Protein AF-A0AA37V2C9-F1 (afdb_monomer_lite)

Secondary structure (DSSP, 8-state):
-------PPP-PPPPPP-------PPP-EEE-TTS-EEEPTT-TT----S-SPPPHHHHHHHHHHHHHHHHHHHHHH-HHHHHH-HHHHHHHHHHHHHHTTTT-----HHHHHHHHHHHHHHHHHHS-GGGSTTHHHHHHHHHHHHT-

Structure (mmCIF, N/CA/C/O backbone):
data_AF-A0AA37V2C9-F1
#
_entry.id   AF-A0AA37V2C9-F1
#
loop_
_atom_site.group_PDB
_atom_site.id
_atom_site.type_symbol
_atom_site.label_atom_id
_atom_site.label_alt_id
_atom_site.label_comp_id
_atom_site.label_asym_id
_atom_site.label_entity_id
_atom_site.label_seq_id
_atom_site.pdbx_PDB_ins_code
_atom_site.Cartn_x
_atom_site.Cartn_y
_atom_site.Cartn_z
_atom_site.occupancy
_atom_site.B_iso_or_equiv
_atom_site.auth_seq_id
_atom_site.auth_comp_id
_atom_site.auth_asym_id
_atom_site.auth_atom_id
_atom_site.pdbx_PDB_model_num
ATOM 1 N N . MET A 1 1 ? 53.696 -31.468 -71.818 1.00 37.56 1 MET A N 1
ATOM 2 C CA . MET A 1 1 ? 54.260 -30.105 -71.914 1.00 37.56 1 MET A CA 1
ATOM 3 C C . MET A 1 1 ? 53.538 -29.205 -70.919 1.00 37.56 1 MET A C 1
ATOM 5 O O . MET A 1 1 ? 52.334 -29.096 -71.075 1.00 37.56 1 MET A O 1
ATOM 9 N N . ALA A 1 2 ? 54.301 -28.656 -69.952 1.00 40.69 2 ALA A N 1
ATO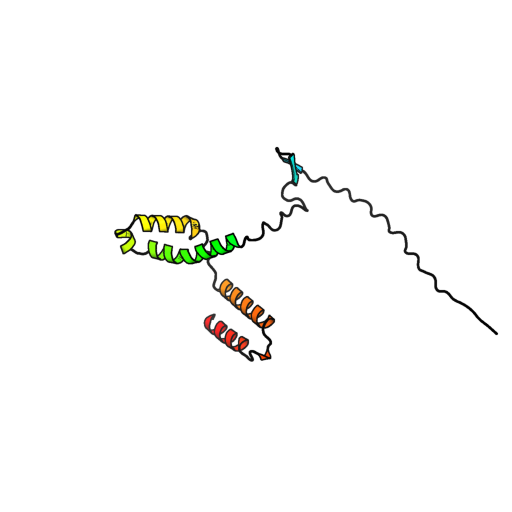M 10 C CA . ALA A 1 2 ? 54.120 -27.437 -69.121 1.00 40.69 2 ALA A CA 1
ATOM 11 C C . ALA A 1 2 ? 52.785 -27.201 -68.374 1.00 40.69 2 ALA A C 1
ATOM 13 O O . ALA A 1 2 ? 51.727 -27.468 -68.917 1.00 40.69 2 ALA A O 1
ATOM 14 N N . ALA A 1 3 ? 52.692 -26.604 -67.183 1.00 41.34 3 ALA A N 1
ATOM 15 C CA . ALA A 1 3 ? 53.563 -26.192 -66.062 1.00 41.34 3 ALA A CA 1
ATOM 16 C C . ALA A 1 3 ? 52.557 -25.810 -64.929 1.00 41.34 3 ALA A C 1
ATOM 18 O O . ALA A 1 3 ? 51.473 -25.331 -65.245 1.00 41.34 3 ALA A O 1
ATOM 19 N N . ALA A 1 4 ? 52.671 -26.269 -63.679 1.00 45.81 4 ALA A N 1
ATOM 20 C CA . ALA A 1 4 ? 53.462 -25.741 -62.555 1.00 45.81 4 ALA A CA 1
ATOM 21 C C . ALA A 1 4 ? 53.079 -24.319 -62.040 1.00 45.81 4 ALA A C 1
ATOM 23 O O . ALA A 1 4 ? 53.091 -23.367 -62.811 1.00 45.81 4 ALA A O 1
ATOM 24 N N . GLU A 1 5 ? 52.874 -24.245 -60.706 1.00 43.91 5 GLU A N 1
ATOM 25 C CA . GLU A 1 5 ? 52.986 -23.090 -59.764 1.00 43.91 5 GLU A CA 1
ATOM 26 C C . GLU A 1 5 ? 51.819 -22.073 -59.699 1.00 43.91 5 GLU A C 1
ATOM 28 O O . GLU A 1 5 ? 51.175 -21.807 -60.701 1.00 43.91 5 GLU A O 1
ATOM 33 N N . ALA A 1 6 ? 51.408 -21.454 -58.578 1.00 47.19 6 ALA A N 1
ATOM 34 C CA . ALA A 1 6 ? 51.898 -21.255 -57.200 1.00 47.19 6 ALA A CA 1
ATOM 35 C C . ALA A 1 6 ? 50.656 -20.979 -56.294 1.00 47.19 6 ALA A C 1
ATOM 37 O O . ALA A 1 6 ? 49.639 -20.506 -56.787 1.00 47.19 6 ALA A O 1
ATOM 38 N N . GLY A 1 7 ? 50.585 -21.256 -54.987 1.00 44.25 7 GLY A N 1
ATOM 39 C CA . GLY A 1 7 ? 51.607 -21.076 -53.954 1.00 44.25 7 GLY A CA 1
ATOM 40 C C . GLY A 1 7 ? 51.546 -19.663 -53.345 1.00 44.25 7 GLY A C 1
ATOM 41 O O . GLY A 1 7 ? 52.538 -18.947 -53.396 1.00 44.25 7 GLY A O 1
ATOM 42 N N . GLY A 1 8 ? 50.383 -19.217 -52.849 1.00 43.88 8 GLY A N 1
ATOM 43 C CA . GLY A 1 8 ? 50.220 -17.894 -52.226 1.00 43.88 8 GLY A CA 1
ATOM 44 C C . GLY A 1 8 ? 50.695 -17.880 -50.761 1.00 43.88 8 GLY A C 1
ATOM 45 O O . GLY A 1 8 ? 50.303 -18.778 -50.016 1.00 43.88 8 GLY A O 1
ATOM 46 N N . PRO A 1 9 ? 51.526 -16.909 -50.333 1.00 55.19 9 PRO A N 1
ATOM 47 C CA . PRO A 1 9 ? 52.192 -16.943 -49.033 1.00 55.19 9 PRO A CA 1
ATOM 48 C C . PRO A 1 9 ? 51.260 -16.598 -47.864 1.00 55.19 9 PRO A C 1
ATOM 50 O O . PRO A 1 9 ? 50.533 -15.602 -47.886 1.00 55.19 9 PRO A O 1
ATOM 53 N N . GLU A 1 10 ? 51.351 -17.419 -46.817 1.00 46.44 10 GLU A N 1
ATOM 54 C CA . GLU A 1 10 ? 50.828 -17.171 -45.477 1.00 46.44 10 GLU A CA 1
ATOM 55 C C . GLU A 1 10 ? 51.346 -15.827 -44.944 1.00 46.44 10 GLU A C 1
ATOM 57 O O . GLU A 1 10 ? 52.547 -15.608 -44.778 1.00 46.44 10 GLU A O 1
ATOM 62 N N . GLY A 1 11 ? 50.423 -14.903 -44.681 1.00 47.84 11 GLY A N 1
ATOM 63 C CA . GLY A 1 11 ? 50.726 -13.641 -44.025 1.00 47.84 11 GLY A CA 1
ATOM 64 C C . GLY A 1 11 ? 51.053 -13.867 -42.553 1.00 47.84 11 GLY A C 1
ATOM 65 O O . GLY A 1 11 ? 50.160 -14.095 -41.740 1.00 47.84 11 GLY A O 1
ATOM 66 N N . THR A 1 12 ? 52.330 -13.762 -42.199 1.00 55.16 12 THR A N 1
ATOM 67 C CA . THR A 1 12 ? 52.794 -13.672 -40.811 1.00 55.16 12 THR A CA 1
ATOM 68 C C . THR A 1 12 ? 52.188 -12.429 -40.139 1.00 55.16 12 THR A C 1
ATOM 70 O O . THR A 1 12 ? 52.427 -11.315 -40.616 1.00 55.16 12 THR A O 1
ATOM 73 N N . PRO A 1 13 ? 51.425 -12.544 -39.034 1.00 52.16 13 PRO A N 1
ATOM 74 C CA . PRO A 1 13 ? 50.949 -11.370 -38.314 1.00 52.16 13 PRO A CA 1
ATOM 75 C C . PRO A 1 13 ? 52.111 -10.672 -37.592 1.00 52.16 13 PRO A C 1
ATOM 77 O O . PRO A 1 13 ? 52.927 -11.301 -36.918 1.00 52.16 13 PRO A O 1
ATOM 80 N N . ALA A 1 14 ? 52.172 -9.349 -37.743 1.00 52.09 14 ALA A N 1
ATOM 81 C CA . ALA A 1 14 ? 53.157 -8.478 -37.110 1.00 52.09 14 ALA A CA 1
ATOM 82 C C . ALA A 1 14 ? 53.153 -8.611 -35.568 1.00 52.09 14 ALA A C 1
ATOM 84 O O . ALA A 1 14 ? 52.086 -8.788 -34.971 1.00 52.09 14 ALA A O 1
ATOM 85 N N . PRO A 1 15 ? 54.313 -8.485 -34.892 1.00 48.75 15 PRO A N 1
ATOM 86 C CA . PRO A 1 15 ? 54.388 -8.592 -33.440 1.00 48.75 15 PRO A CA 1
ATOM 87 C C . PRO A 1 15 ? 53.604 -7.456 -32.771 1.00 48.75 15 PRO A C 1
ATOM 89 O O . PRO A 1 15 ? 53.848 -6.272 -33.012 1.00 48.75 15 PRO A O 1
ATOM 92 N N . ALA A 1 16 ? 52.653 -7.834 -31.915 1.00 49.34 16 ALA A N 1
ATOM 93 C CA . ALA A 1 16 ? 51.841 -6.919 -31.128 1.00 49.34 16 ALA A CA 1
ATOM 94 C C . ALA A 1 16 ? 52.736 -5.987 -30.296 1.00 49.34 16 ALA A C 1
ATOM 96 O O . ALA A 1 16 ? 53.477 -6.432 -29.418 1.00 49.34 16 ALA A O 1
ATOM 97 N N . ALA A 1 17 ? 52.656 -4.683 -30.570 1.00 52.31 17 ALA A N 1
ATOM 98 C CA . ALA A 1 17 ? 53.359 -3.657 -29.816 1.00 52.31 17 ALA A CA 1
ATOM 99 C C . ALA A 1 17 ? 53.058 -3.798 -28.313 1.00 52.31 17 ALA A C 1
ATOM 101 O O . ALA A 1 17 ? 51.903 -3.730 -27.880 1.00 52.31 17 ALA A O 1
ATOM 102 N N . ALA A 1 18 ? 54.113 -4.003 -27.520 1.00 54.84 18 ALA A N 1
ATOM 103 C CA . ALA A 1 18 ? 54.039 -4.132 -26.074 1.00 54.84 18 ALA A CA 1
ATOM 104 C C . ALA A 1 18 ? 53.378 -2.886 -25.463 1.00 54.84 18 ALA A C 1
ATOM 106 O O . ALA A 1 18 ? 53.945 -1.790 -25.445 1.00 54.84 18 ALA A O 1
ATOM 107 N N . ARG A 1 19 ? 52.151 -3.054 -24.958 1.00 54.22 19 ARG A N 1
ATOM 108 C CA . ARG A 1 19 ? 51.432 -2.019 -24.211 1.00 54.22 19 ARG A CA 1
ATOM 109 C C . ARG A 1 19 ? 52.222 -1.698 -22.942 1.00 54.22 19 ARG A C 1
ATOM 111 O O . ARG A 1 19 ? 52.382 -2.555 -22.077 1.00 54.22 19 ARG A O 1
ATOM 118 N N . ARG A 1 20 ? 52.708 -0.459 -22.824 1.00 51.12 20 ARG A N 1
ATOM 119 C CA . ARG A 1 20 ? 53.340 0.038 -21.593 1.00 51.12 20 ARG A CA 1
ATOM 120 C C . ARG A 1 20 ? 52.338 -0.062 -20.430 1.00 51.12 20 ARG A C 1
ATOM 122 O O . ARG A 1 20 ? 51.199 0.377 -20.599 1.00 51.12 20 ARG A O 1
ATOM 129 N N . PRO A 1 21 ? 52.715 -0.598 -19.255 1.00 49.66 21 PRO A N 1
ATOM 130 C CA . PRO A 1 21 ? 51.826 -0.605 -18.104 1.00 49.66 21 PRO A CA 1
ATOM 131 C C . PRO A 1 21 ? 51.639 0.832 -17.606 1.00 49.66 21 PRO A C 1
ATOM 133 O O . PRO A 1 21 ? 52.580 1.476 -17.146 1.00 49.66 21 PRO A O 1
ATOM 136 N N . HIS A 1 22 ? 50.415 1.352 -17.704 1.00 49.09 22 HIS A N 1
ATOM 137 C CA . HIS A 1 22 ? 50.039 2.576 -17.004 1.00 49.09 22 HIS A CA 1
ATOM 138 C C . HIS A 1 22 ? 50.199 2.344 -15.498 1.00 49.09 22 HIS A C 1
ATOM 140 O O . HIS A 1 22 ? 49.571 1.443 -14.936 1.00 49.09 22 HIS A O 1
ATOM 146 N N . ALA A 1 23 ? 51.041 3.150 -14.850 1.00 50.47 23 ALA A N 1
ATOM 147 C CA . ALA A 1 23 ? 51.191 3.156 -13.402 1.00 50.47 23 ALA A CA 1
ATOM 148 C C . ALA A 1 23 ? 49.831 3.473 -12.757 1.00 50.47 23 ALA A C 1
ATOM 150 O O . ALA A 1 23 ? 49.367 4.614 -12.774 1.00 50.47 23 ALA A O 1
ATOM 151 N N . ARG A 1 24 ? 49.154 2.449 -12.227 1.00 58.91 24 ARG A N 1
ATOM 152 C CA . ARG A 1 24 ? 47.906 2.626 -11.481 1.00 58.91 24 ARG A CA 1
ATOM 153 C C . ARG A 1 24 ? 48.252 3.326 -10.170 1.00 58.91 24 ARG A C 1
ATOM 155 O O . ARG A 1 24 ? 48.979 2.762 -9.357 1.00 58.91 24 ARG A O 1
ATOM 162 N N . LYS A 1 25 ? 47.747 4.550 -9.970 1.00 59.41 25 LYS A N 1
ATOM 163 C CA . LYS A 1 25 ? 47.794 5.230 -8.666 1.00 59.41 25 LYS A CA 1
ATOM 164 C C . LYS A 1 25 ? 47.303 4.255 -7.593 1.00 59.41 25 LYS A C 1
ATOM 166 O O . LYS A 1 25 ? 46.223 3.681 -7.734 1.00 59.41 25 LYS A O 1
ATOM 171 N N . ALA A 1 26 ? 48.112 4.048 -6.558 1.00 60.03 26 ALA A N 1
ATOM 172 C CA . ALA A 1 26 ? 47.764 3.170 -5.453 1.00 60.03 26 ALA A CA 1
ATOM 173 C C . ALA A 1 26 ? 46.501 3.707 -4.767 1.00 60.03 26 ALA A C 1
ATOM 175 O O . ALA A 1 26 ? 46.480 4.834 -4.276 1.00 60.03 26 ALA A O 1
ATOM 176 N N . VAL A 1 27 ? 45.431 2.914 -4.788 1.00 65.19 27 VAL A N 1
ATOM 177 C CA . VAL A 1 27 ? 44.175 3.259 -4.124 1.00 65.19 27 VAL A CA 1
ATOM 178 C C . VAL A 1 27 ? 44.385 3.224 -2.614 1.00 65.19 27 VAL A C 1
ATOM 180 O O . VAL A 1 27 ? 44.904 2.237 -2.088 1.00 65.19 27 VAL A O 1
ATOM 183 N N . THR A 1 28 ? 43.946 4.272 -1.917 1.00 76.88 28 THR A N 1
ATOM 184 C CA . THR A 1 28 ? 43.956 4.330 -0.454 1.00 76.88 28 THR A CA 1
ATOM 185 C C . THR A 1 28 ? 43.077 3.220 0.119 1.00 76.88 28 THR A C 1
ATOM 187 O O . THR A 1 28 ? 41.864 3.177 -0.096 1.00 76.88 28 THR A O 1
ATOM 190 N N . LYS A 1 29 ? 43.715 2.299 0.837 1.00 78.44 29 LYS A N 1
ATOM 191 C CA . LYS A 1 29 ? 43.079 1.187 1.537 1.00 78.44 29 LYS A CA 1
ATOM 192 C C . LYS A 1 29 ? 42.822 1.583 2.992 1.00 78.44 29 LYS A C 1
ATOM 194 O O . LYS A 1 29 ? 43.710 2.124 3.640 1.00 78.44 29 LYS A O 1
ATOM 199 N N . VAL A 1 30 ? 41.620 1.311 3.489 1.00 79.25 30 VAL A N 1
ATOM 200 C CA . VAL A 1 30 ? 41.239 1.456 4.898 1.00 79.25 30 VAL A CA 1
ATOM 201 C C . VAL A 1 30 ? 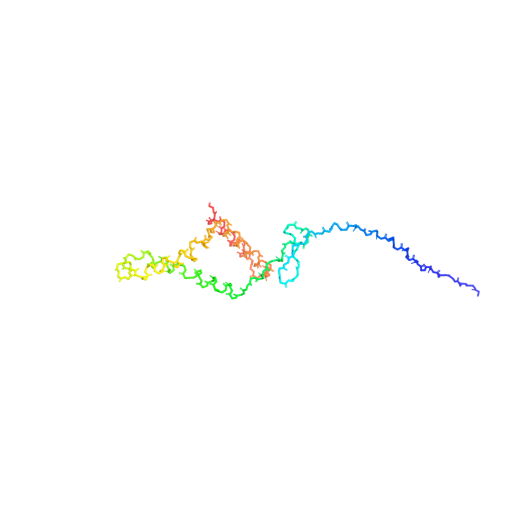41.340 0.083 5.549 1.00 79.25 30 VAL A C 1
ATOM 203 O O . VAL A 1 30 ? 40.544 -0.812 5.248 1.00 79.25 30 VAL A O 1
ATOM 206 N N . GLU A 1 31 ? 42.337 -0.093 6.410 1.00 86.00 31 GLU A N 1
ATOM 207 C CA . GLU A 1 31 ? 42.556 -1.347 7.134 1.00 86.00 31 GLU A CA 1
ATOM 208 C C . GLU A 1 31 ? 41.394 -1.656 8.084 1.00 86.00 31 GLU A C 1
ATOM 210 O O . GLU A 1 31 ? 40.753 -0.754 8.628 1.00 86.00 31 GLU A O 1
ATOM 215 N N . GLN A 1 32 ? 41.090 -2.944 8.243 1.00 84.56 32 GLN A N 1
ATOM 216 C CA . GLN A 1 32 ? 40.026 -3.427 9.118 1.00 84.56 32 GLN A CA 1
ATOM 217 C C . GLN A 1 32 ? 40.619 -4.202 10.309 1.00 84.56 32 GLN A C 1
ATOM 219 O O . GLN A 1 32 ? 41.539 -4.998 10.115 1.00 84.56 32 GLN A O 1
ATOM 224 N N . PRO A 1 33 ? 40.070 -4.049 11.532 1.00 77.31 33 PRO A N 1
ATOM 225 C CA . PRO A 1 33 ? 40.627 -4.656 12.749 1.00 77.31 33 PRO A CA 1
ATOM 226 C C . PRO A 1 33 ? 40.586 -6.194 12.770 1.00 77.31 33 PRO A C 1
ATOM 228 O O . PRO A 1 33 ? 41.298 -6.815 13.547 1.00 77.31 33 PRO A O 1
ATOM 231 N N . HIS A 1 34 ? 39.767 -6.817 11.921 1.00 82.19 34 HIS A N 1
ATOM 232 C CA . HIS A 1 34 ? 39.612 -8.272 11.806 1.00 82.19 34 HIS A CA 1
ATOM 233 C C . HIS A 1 34 ? 40.414 -8.883 10.641 1.00 82.19 34 HIS A C 1
ATOM 235 O O . HIS A 1 34 ? 40.240 -10.058 10.326 1.00 82.19 34 HIS A O 1
ATOM 241 N N . GLY A 1 35 ? 41.290 -8.099 10.003 1.00 77.19 35 GLY A N 1
ATOM 242 C CA . GLY A 1 35 ? 42.043 -8.506 8.819 1.00 77.19 35 GLY A CA 1
ATOM 243 C C . GLY A 1 35 ? 41.282 -8.227 7.520 1.00 77.19 35 GLY A C 1
ATOM 244 O O . GLY A 1 35 ? 40.095 -8.514 7.389 1.00 77.19 35 GLY A O 1
ATOM 245 N N . GLY A 1 36 ? 41.986 -7.641 6.551 1.00 79.25 36 GLY A N 1
ATOM 246 C CA . GLY A 1 36 ? 41.425 -7.162 5.286 1.00 79.25 36 GLY A CA 1
ATOM 247 C C . GLY A 1 36 ? 41.508 -5.641 5.148 1.00 79.25 36 GLY A C 1
ATOM 248 O O . GLY A 1 36 ? 41.848 -4.924 6.090 1.00 79.25 36 GLY A O 1
ATOM 249 N N . ALA A 1 37 ? 41.218 -5.137 3.949 1.00 77.56 37 ALA A N 1
ATOM 250 C CA . ALA A 1 37 ? 41.191 -3.705 3.685 1.00 77.56 37 ALA A CA 1
ATOM 251 C C . ALA A 1 37 ? 40.062 -3.347 2.718 1.00 77.56 37 ALA A C 1
ATOM 253 O O . ALA A 1 37 ? 3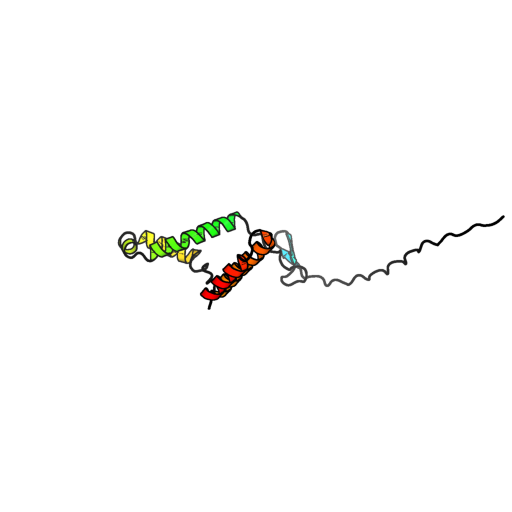9.906 -3.983 1.674 1.00 77.56 37 ALA A O 1
ATOM 254 N N . LEU A 1 38 ? 39.299 -2.309 3.053 1.00 73.19 38 LEU A N 1
ATOM 255 C CA . LEU A 1 38 ? 38.301 -1.725 2.162 1.00 73.19 38 LEU A CA 1
ATOM 256 C C . LEU A 1 38 ? 38.964 -0.656 1.294 1.00 73.19 38 LEU A C 1
ATOM 258 O O . LEU A 1 38 ? 39.849 0.062 1.752 1.00 73.19 38 LEU A O 1
ATOM 262 N N . LEU A 1 39 ? 38.538 -0.520 0.039 1.00 73.38 39 LEU A N 1
ATOM 263 C CA . LEU A 1 39 ? 38.874 0.686 -0.722 1.00 73.38 39 LEU A CA 1
ATOM 264 C C . LEU A 1 39 ? 38.098 1.851 -0.096 1.00 73.38 39 LEU A C 1
ATOM 266 O O . LEU A 1 39 ? 36.939 1.673 0.292 1.00 73.38 39 LEU A O 1
ATOM 270 N N . SER A 1 40 ? 38.711 3.031 0.005 1.00 67.31 40 SER A N 1
ATOM 271 C CA . SER A 1 40 ? 37.979 4.226 0.427 1.00 67.31 40 SER A CA 1
ATOM 272 C C . SER A 1 40 ? 36.734 4.431 -0.455 1.00 67.31 40 SER A C 1
ATOM 274 O O . SER A 1 40 ? 36.714 4.096 -1.646 1.00 67.31 40 SER A O 1
ATOM 276 N N . GLY A 1 41 ? 35.637 4.900 0.145 1.00 63.12 41 GLY A N 1
ATOM 277 C CA . GLY A 1 41 ? 34.409 5.186 -0.599 1.00 63.12 41 GLY A CA 1
ATOM 278 C C . GLY A 1 41 ? 34.676 6.192 -1.726 1.00 63.12 41 GLY A C 1
ATOM 279 O O . GLY A 1 41 ? 35.473 7.110 -1.556 1.00 63.12 41 GLY A O 1
ATOM 280 N N . GLY A 1 42 ? 34.031 6.012 -2.882 1.00 61.38 42 GLY A N 1
ATOM 281 C CA . GLY A 1 42 ? 34.175 6.918 -4.032 1.00 61.38 42 GLY A CA 1
ATOM 282 C C . GLY A 1 42 ? 35.338 6.612 -4.985 1.00 61.38 42 GLY A C 1
ATOM 283 O O . GLY A 1 42 ? 35.556 7.368 -5.927 1.00 61.38 42 GLY A O 1
ATOM 284 N N . VAL A 1 43 ? 36.069 5.509 -4.793 1.00 64.94 43 VAL A N 1
ATOM 285 C CA . VAL A 1 43 ? 37.122 5.081 -5.730 1.00 64.94 43 VAL A CA 1
ATOM 286 C C . VAL A 1 43 ? 36.530 4.402 -6.971 1.00 64.94 43 VAL A C 1
ATOM 288 O O . VAL A 1 43 ? 35.641 3.552 -6.876 1.00 64.94 43 VAL A O 1
ATOM 291 N N . GLU A 1 44 ? 37.073 4.730 -8.145 1.00 56.78 44 GLU A N 1
ATOM 292 C CA . GLU A 1 44 ? 36.778 4.070 -9.418 1.00 56.78 44 GLU A CA 1
ATOM 293 C C . GLU A 1 44 ? 37.029 2.549 -9.325 1.00 56.78 44 GLU A C 1
ATOM 295 O O . GLU A 1 44 ? 38.147 2.095 -9.091 1.00 56.78 44 GLU A O 1
ATOM 300 N N . GLY A 1 45 ? 35.960 1.753 -9.453 1.00 64.06 45 GLY A N 1
ATOM 301 C CA . GLY A 1 45 ? 35.969 0.294 -9.245 1.00 64.06 45 GLY A CA 1
ATOM 302 C C . GLY A 1 45 ? 35.273 -0.172 -7.959 1.00 64.06 45 GLY A C 1
ATOM 303 O O . GLY A 1 45 ? 34.898 -1.336 -7.866 1.00 64.06 45 GLY A O 1
ATOM 304 N N . ASN A 1 46 ? 35.003 0.732 -7.013 1.00 60.19 46 ASN A N 1
ATOM 305 C CA . ASN A 1 46 ? 34.257 0.462 -5.784 1.00 60.19 46 ASN A CA 1
ATOM 306 C C . ASN A 1 46 ? 32.841 1.065 -5.860 1.00 60.19 46 ASN A C 1
ATOM 308 O O . ASN A 1 46 ? 32.456 1.900 -5.047 1.00 60.19 46 ASN A O 1
ATOM 312 N N . ARG A 1 47 ? 32.052 0.681 -6.875 1.00 58.31 47 ARG A N 1
ATOM 313 C CA . ARG A 1 47 ? 30.686 1.215 -7.101 1.00 58.31 47 ARG A CA 1
ATOM 314 C C . ARG A 1 47 ? 29.636 0.724 -6.088 1.00 58.31 47 ARG A C 1
ATOM 316 O O . ARG A 1 47 ? 28.456 1.016 -6.253 1.00 58.31 47 ARG A O 1
ATOM 323 N N . GLY A 1 48 ? 30.049 -0.018 -5.057 1.00 59.66 48 GLY A N 1
ATOM 324 C CA . GLY A 1 48 ? 29.152 -0.906 -4.325 1.00 59.66 48 GLY A CA 1
ATOM 325 C C . GLY A 1 48 ? 28.673 -2.038 -5.241 1.00 59.66 48 GLY A C 1
ATOM 326 O O . GLY A 1 48 ? 28.549 -1.876 -6.455 1.00 59.66 48 GLY A O 1
ATOM 327 N N . GLY A 1 49 ? 28.419 -3.224 -4.690 1.00 62.84 49 GLY A N 1
ATOM 328 C CA . GLY A 1 49 ? 27.636 -4.214 -5.437 1.00 62.84 49 GLY A CA 1
ATOM 329 C C . GLY A 1 49 ? 26.261 -3.634 -5.789 1.00 62.84 49 GLY A C 1
ATOM 330 O O . GLY A 1 49 ? 25.835 -2.647 -5.188 1.00 62.84 49 GLY A O 1
ATOM 331 N N . THR A 1 50 ? 25.518 -4.269 -6.694 1.00 62.38 50 THR A N 1
ATOM 332 C CA . THR A 1 50 ? 24.134 -3.905 -7.081 1.00 62.38 50 THR A CA 1
ATOM 333 C C . THR A 1 50 ? 23.103 -4.005 -5.937 1.00 62.38 50 THR A C 1
ATOM 335 O O . THR A 1 50 ? 21.897 -4.052 -6.166 1.00 62.38 50 THR A O 1
ATOM 338 N N . GLY A 1 51 ? 23.560 -4.016 -4.684 1.00 65.19 51 GLY A N 1
ATOM 339 C CA . GLY A 1 51 ? 22.800 -4.391 -3.510 1.00 65.19 51 GLY A CA 1
ATOM 340 C C . GLY A 1 51 ? 22.610 -5.902 -3.426 1.00 65.19 51 GLY A C 1
ATOM 341 O O . GLY A 1 51 ? 22.880 -6.660 -4.358 1.00 65.19 51 GLY A O 1
ATOM 342 N N . ARG A 1 52 ? 22.120 -6.355 -2.272 1.00 68.50 52 ARG A N 1
ATOM 343 C CA . ARG A 1 52 ? 21.564 -7.703 -2.162 1.00 68.50 52 ARG A CA 1
ATOM 344 C C . ARG A 1 52 ? 20.323 -7.758 -3.064 1.00 68.50 52 ARG A C 1
ATOM 346 O O . ARG A 1 52 ? 19.470 -6.875 -2.915 1.00 68.50 52 ARG A O 1
ATOM 353 N N . PRO A 1 53 ? 20.183 -8.755 -3.956 1.00 67.06 53 PRO A N 1
ATOM 354 C CA . PRO A 1 53 ? 18.951 -8.925 -4.718 1.00 67.06 53 PRO A CA 1
ATOM 355 C C . PRO A 1 53 ? 17.759 -8.988 -3.758 1.00 67.06 53 PRO A C 1
ATOM 357 O O . PRO A 1 53 ? 17.879 -9.474 -2.626 1.00 67.06 53 PRO A O 1
ATOM 360 N N . LYS A 1 54 ? 16.612 -8.441 -4.181 1.00 64.50 54 LYS A N 1
ATOM 361 C CA . LYS A 1 54 ? 15.394 -8.466 -3.364 1.00 64.50 54 LYS A CA 1
ATOM 362 C C . LYS A 1 54 ? 15.078 -9.917 -3.005 1.00 64.50 54 LYS A C 1
ATOM 364 O O . LYS A 1 54 ? 14.844 -10.739 -3.879 1.00 64.50 54 LYS A O 1
ATOM 369 N N . SER A 1 55 ? 15.090 -10.214 -1.710 1.00 79.81 55 SER A N 1
ATOM 370 C CA . SER A 1 55 ? 14.671 -11.516 -1.200 1.00 79.81 55 SER A CA 1
ATOM 371 C C . SER A 1 55 ? 13.167 -11.673 -1.413 1.00 79.81 55 SER A C 1
ATOM 373 O O . SER A 1 55 ? 12.407 -10.791 -1.012 1.00 79.81 55 SER A O 1
ATOM 375 N N . GLU A 1 56 ? 12.747 -12.794 -1.997 1.00 78.62 56 GLU A N 1
ATOM 376 C CA . GLU A 1 56 ? 11.332 -13.158 -2.171 1.00 78.62 56 GLU A CA 1
ATOM 377 C C . GLU A 1 56 ? 10.563 -13.095 -0.846 1.00 78.62 56 GLU A C 1
ATOM 379 O O . GLU A 1 56 ? 9.474 -12.535 -0.779 1.00 78.62 56 GLU A O 1
ATOM 384 N N . VAL A 1 57 ? 11.190 -13.536 0.250 1.00 78.75 57 VAL A N 1
ATOM 385 C CA . VAL A 1 57 ? 10.635 -13.446 1.612 1.00 78.75 57 VAL A CA 1
ATOM 386 C C . VAL A 1 57 ? 10.326 -11.999 1.998 1.00 78.75 57 VAL A C 1
ATOM 388 O O . VAL A 1 57 ? 9.288 -11.711 2.589 1.00 78.75 57 VAL A O 1
ATOM 391 N N . ARG A 1 58 ? 11.208 -11.058 1.640 1.00 75.69 58 ARG A N 1
ATOM 392 C CA . ARG A 1 58 ? 10.998 -9.633 1.923 1.00 75.69 58 ARG A CA 1
ATOM 393 C C . ARG A 1 58 ? 9.887 -9.044 1.054 1.00 75.69 58 ARG A C 1
ATOM 395 O O . ARG A 1 58 ? 9.188 -8.156 1.523 1.00 75.69 58 ARG A O 1
ATOM 402 N N . ALA A 1 59 ? 9.724 -9.522 -0.180 1.00 75.56 59 ALA A N 1
ATOM 403 C CA . ALA A 1 59 ? 8.622 -9.112 -1.048 1.00 75.56 59 ALA A CA 1
ATOM 404 C C . ALA A 1 59 ? 7.269 -9.595 -0.499 1.00 75.56 59 ALA A C 1
ATOM 406 O O . ALA A 1 59 ? 6.362 -8.783 -0.343 1.00 75.56 59 ALA A O 1
ATOM 407 N N . LEU A 1 60 ? 7.174 -10.865 -0.097 1.00 78.00 60 LEU A N 1
ATOM 408 C CA . LEU A 1 60 ? 5.967 -11.433 0.517 1.00 78.00 60 LEU A CA 1
ATOM 409 C C . LEU A 1 60 ? 5.588 -10.723 1.826 1.00 78.00 60 LEU A C 1
ATOM 411 O O . LEU A 1 60 ? 4.419 -10.431 2.068 1.00 78.00 60 LEU A O 1
ATOM 415 N N . ALA A 1 61 ? 6.574 -10.395 2.666 1.00 76.56 61 ALA A N 1
ATOM 416 C CA . ALA A 1 61 ? 6.329 -9.651 3.901 1.00 76.56 61 ALA A CA 1
ATOM 417 C C . ALA A 1 61 ? 5.791 -8.231 3.640 1.00 76.56 61 ALA A C 1
ATOM 419 O O . ALA A 1 61 ? 4.930 -7.755 4.380 1.00 76.56 61 ALA A O 1
ATOM 420 N N . LEU A 1 62 ? 6.282 -7.560 2.591 1.00 77.81 62 LEU A N 1
ATOM 421 C CA . LEU A 1 62 ? 5.786 -6.242 2.184 1.00 77.81 62 LEU A CA 1
ATOM 422 C C . LEU A 1 62 ? 4.350 -6.316 1.661 1.00 77.81 62 LEU A C 1
ATOM 424 O O . LEU A 1 62 ? 3.540 -5.474 2.028 1.00 77.81 62 LEU A O 1
ATOM 428 N N . GLU A 1 63 ? 4.014 -7.342 0.883 1.00 79.69 63 GLU A N 1
ATOM 429 C CA . GLU A 1 63 ? 2.650 -7.552 0.389 1.00 79.69 63 GLU A CA 1
ATOM 430 C C . GLU A 1 63 ? 1.654 -7.787 1.538 1.00 79.69 63 GLU A C 1
ATOM 432 O O . GLU A 1 63 ? 0.563 -7.215 1.562 1.00 79.69 63 GLU A O 1
ATOM 437 N N . GLY A 1 64 ? 2.040 -8.582 2.541 1.00 82.25 64 GLY A N 1
ATOM 438 C CA . GLY A 1 64 ? 1.233 -8.769 3.748 1.00 82.25 64 GLY A CA 1
ATOM 439 C C . GLY A 1 64 ? 1.012 -7.463 4.519 1.00 82.25 64 GLY A C 1
ATOM 440 O O . GLY A 1 64 ? -0.092 -7.210 5.002 1.00 82.25 64 GLY A O 1
ATOM 441 N N . ALA A 1 65 ? 2.039 -6.611 4.595 1.00 81.06 65 ALA A N 1
ATOM 442 C CA . ALA A 1 65 ? 1.934 -5.297 5.220 1.00 81.06 65 ALA A CA 1
ATOM 443 C C . ALA A 1 65 ? 1.015 -4.350 4.429 1.00 81.06 65 ALA A C 1
ATOM 445 O O . ALA A 1 65 ? 0.156 -3.713 5.035 1.00 81.06 65 ALA A O 1
ATOM 446 N N . GLU A 1 66 ? 1.130 -4.301 3.097 1.00 82.25 66 GLU A N 1
ATOM 447 C CA . GLU A 1 66 ? 0.254 -3.493 2.232 1.00 82.25 66 GLU A CA 1
ATOM 448 C C . GLU A 1 66 ? -1.225 -3.839 2.433 1.00 82.25 66 GLU A C 1
ATOM 450 O O . GLU A 1 66 ? -2.054 -2.941 2.560 1.00 82.25 66 GLU A O 1
ATOM 455 N N . ARG A 1 67 ? -1.558 -5.129 2.551 1.00 85.88 67 ARG A N 1
ATOM 456 C CA . ARG A 1 67 ? -2.937 -5.574 2.813 1.00 85.88 67 ARG A CA 1
ATOM 457 C C . ARG A 1 67 ? -3.433 -5.218 4.217 1.00 85.88 67 ARG A C 1
ATOM 459 O O . ARG A 1 67 ? -4.631 -5.029 4.406 1.00 85.88 67 ARG A O 1
ATOM 466 N N . ALA A 1 68 ? -2.541 -5.148 5.204 1.00 87.50 68 ALA A N 1
ATOM 467 C CA . ALA A 1 68 ? -2.900 -4.858 6.591 1.00 87.50 68 ALA A CA 1
ATOM 468 C C . ALA A 1 68 ? -3.130 -3.360 6.854 1.00 87.50 68 ALA A C 1
ATOM 470 O O . ALA A 1 68 ? -3.893 -3.017 7.754 1.00 87.50 68 ALA A O 1
ATOM 471 N N . ILE A 1 69 ? -2.492 -2.468 6.086 1.00 87.94 69 ILE A N 1
ATOM 472 C CA . ILE A 1 69 ? -2.565 -1.013 6.298 1.00 87.94 69 ILE A CA 1
ATOM 473 C C . ILE A 1 69 ? -4.010 -0.477 6.268 1.00 87.94 69 ILE A C 1
ATOM 475 O O . ILE A 1 69 ? -4.370 0.194 7.235 1.00 87.9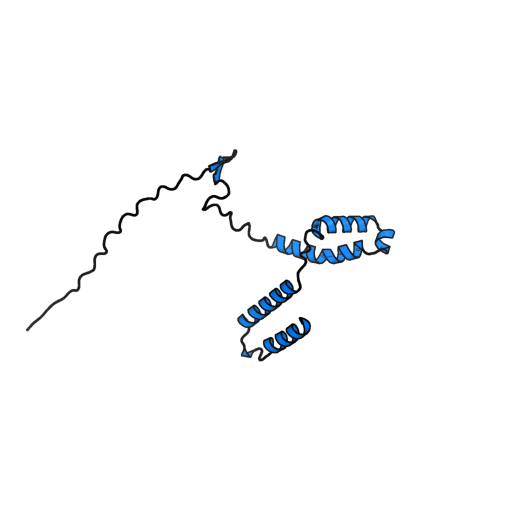4 69 ILE A O 1
ATOM 479 N N . PRO A 1 70 ? -4.859 -0.780 5.261 1.00 90.12 70 PRO A N 1
ATOM 480 C CA . PRO A 1 70 ? -6.242 -0.294 5.238 1.00 90.12 70 PRO A CA 1
ATOM 481 C C . PRO A 1 70 ? -7.039 -0.723 6.473 1.00 90.12 70 PRO A C 1
ATOM 483 O O . PRO A 1 70 ? -7.682 0.098 7.113 1.00 90.12 70 PRO A O 1
ATOM 486 N N . VAL A 1 71 ? -6.894 -1.984 6.888 1.00 92.88 71 VAL A N 1
ATOM 487 C CA . VAL A 1 71 ? -7.582 -2.522 8.072 1.00 92.88 71 VAL A CA 1
ATOM 488 C C . VAL A 1 71 ? -7.158 -1.790 9.346 1.00 92.88 71 VAL A C 1
ATOM 490 O O . VAL A 1 71 ? -7.979 -1.513 10.217 1.00 92.88 71 VAL A O 1
ATOM 493 N N . LEU A 1 72 ? -5.869 -1.472 9.481 1.00 91.94 72 LEU A N 1
ATOM 494 C CA . LEU A 1 72 ? -5.383 -0.714 10.631 1.00 91.94 72 LEU A CA 1
ATOM 495 C C . LEU A 1 72 ? -5.913 0.727 10.629 1.00 91.94 72 LEU A C 1
ATOM 497 O O . LEU A 1 72 ? -6.169 1.253 11.711 1.00 91.94 72 LEU A O 1
ATOM 501 N N . ILE A 1 73 ? -6.086 1.349 9.455 1.00 91.31 73 ILE A N 1
ATOM 502 C CA . ILE A 1 73 ? -6.692 2.686 9.325 1.00 91.31 73 ILE A CA 1
ATOM 503 C C . ILE A 1 73 ? -8.142 2.630 9.800 1.00 91.31 73 ILE A C 1
ATOM 505 O O . ILE A 1 73 ? -8.498 3.385 10.702 1.00 91.31 73 ILE A O 1
ATOM 509 N N . ASP A 1 74 ? -8.923 1.665 9.310 1.00 94.81 74 ASP A N 1
ATOM 510 C CA . ASP A 1 74 ? -10.322 1.481 9.711 1.00 94.81 74 ASP A CA 1
ATOM 511 C C . ASP A 1 74 ? -10.457 1.304 11.233 1.00 94.81 74 ASP A C 1
ATOM 513 O O . ASP A 1 74 ? -11.305 1.922 11.876 1.00 94.81 74 ASP A O 1
ATOM 517 N N . ILE A 1 75 ? -9.572 0.505 11.845 1.00 94.06 75 ILE A N 1
ATOM 518 C CA . ILE A 1 75 ? -9.543 0.309 13.303 1.00 94.06 75 ILE A CA 1
ATOM 519 C C . ILE A 1 75 ? -9.245 1.619 14.037 1.00 94.06 75 ILE A C 1
ATOM 521 O O . ILE A 1 75 ? -9.822 1.876 15.097 1.00 94.06 75 ILE A O 1
ATOM 525 N N . VAL A 1 76 ? -8.316 2.428 13.522 1.00 92.94 76 VAL A N 1
ATOM 526 C CA . VAL A 1 76 ? -7.958 3.701 14.151 1.00 92.94 76 VAL A CA 1
ATOM 527 C C . VAL A 1 76 ? -9.076 4.727 14.004 1.00 92.94 76 VAL A C 1
ATOM 529 O O . VAL A 1 76 ? -9.323 5.469 14.958 1.00 92.94 76 VAL A O 1
ATOM 532 N N . GLU A 1 77 ? -9.761 4.768 12.866 1.00 94.69 77 GLU A N 1
ATOM 533 C CA . GLU A 1 77 ? -10.836 5.719 12.567 1.00 94.69 77 GLU A CA 1
ATOM 534 C C . GLU A 1 77 ? -12.174 5.363 13.238 1.00 94.69 77 GLU A C 1
ATOM 536 O O . GLU A 1 77 ? -12.985 6.256 13.502 1.00 94.69 77 GLU A O 1
ATOM 541 N N . ASP A 1 78 ? -12.392 4.099 13.614 1.00 94.81 78 ASP A N 1
ATOM 542 C CA . ASP A 1 78 ? -13.621 3.662 14.277 1.00 94.81 78 ASP A CA 1
ATOM 543 C C . ASP A 1 78 ? -13.776 4.258 15.698 1.00 94.81 78 ASP A C 1
ATOM 545 O O . ASP A 1 78 ? -13.153 3.857 16.692 1.00 94.81 78 ASP A O 1
ATOM 549 N N . ALA A 1 79 ? -14.709 5.208 15.811 1.00 92.38 79 ALA A N 1
ATOM 550 C CA . ALA A 1 79 ? -15.053 5.893 17.054 1.00 92.38 79 ALA A CA 1
ATOM 551 C C . ALA A 1 79 ? -15.681 4.978 18.126 1.00 92.38 79 ALA A C 1
ATOM 553 O O . ALA A 1 79 ? -15.544 5.248 19.324 1.00 92.38 79 ALA A O 1
ATOM 554 N N . GLN A 1 80 ? -16.378 3.909 17.735 1.00 93.88 80 GLN A N 1
ATOM 555 C CA . GLN A 1 80 ? -16.954 2.932 18.661 1.00 93.88 80 GLN A CA 1
ATOM 556 C C . GLN A 1 80 ? -15.864 2.034 19.244 1.00 93.88 80 GLN A C 1
ATOM 558 O O . GLN A 1 80 ? -15.832 1.823 20.461 1.00 93.88 80 GLN A O 1
ATOM 563 N N . LEU A 1 81 ? -14.944 1.549 18.407 1.00 91.94 81 LEU A N 1
ATOM 564 C CA . LEU A 1 81 ? -13.773 0.790 18.855 1.00 91.94 81 LEU A CA 1
ATOM 565 C C . LEU A 1 81 ? -12.890 1.622 19.780 1.00 91.94 81 LEU A C 1
ATOM 567 O O . LEU A 1 81 ? -12.461 1.119 20.818 1.00 91.94 81 LEU A O 1
ATOM 571 N N . ARG A 1 82 ? -12.704 2.910 19.484 1.00 93.25 82 ARG A N 1
ATOM 572 C CA . ARG A 1 82 ? -11.938 3.825 20.341 1.00 93.25 82 ARG A CA 1
ATOM 573 C C . ARG A 1 82 ? -12.512 3.942 21.756 1.00 93.25 82 ARG A C 1
ATOM 575 O O . ARG A 1 82 ? -11.746 4.021 22.711 1.00 93.25 82 ARG A O 1
ATOM 582 N N . LYS A 1 83 ? -13.841 3.897 21.906 1.00 94.00 83 LYS A N 1
ATOM 583 C CA . LYS A 1 83 ? -14.514 3.904 23.218 1.00 94.00 83 LYS A CA 1
ATOM 584 C C . LYS A 1 83 ? -14.478 2.539 23.908 1.00 94.00 83 LYS A C 1
ATOM 586 O O . LYS A 1 83 ? -14.224 2.469 25.104 1.00 94.00 83 LYS A O 1
ATOM 591 N N . LYS A 1 84 ? -14.754 1.457 23.172 1.00 96.06 84 LYS A N 1
ATOM 592 C CA . LYS A 1 84 ? -14.912 0.105 23.742 1.00 96.06 84 LYS A CA 1
ATOM 593 C C . LYS A 1 84 ? -13.582 -0.606 23.998 1.00 96.06 84 LYS A C 1
ATOM 595 O O . LYS A 1 84 ? -13.480 -1.392 24.934 1.00 96.06 84 LYS A O 1
ATOM 600 N N . LYS A 1 85 ? -12.587 -0.389 23.136 1.00 96.38 85 LYS A N 1
ATOM 601 C CA . LYS A 1 85 ? -11.295 -1.092 23.119 1.00 96.38 85 LYS A CA 1
ATOM 602 C C . LYS A 1 85 ? -10.145 -0.130 22.773 1.00 96.38 85 LYS A C 1
ATOM 604 O O . LYS A 1 85 ? -9.458 -0.333 21.769 1.00 96.38 85 LYS A O 1
ATOM 609 N N . PRO A 1 86 ? -9.874 0.884 23.614 1.00 94.69 86 PRO A N 1
ATOM 610 C CA . PRO A 1 86 ? -8.836 1.881 23.340 1.00 94.69 86 PRO A CA 1
ATOM 611 C C . PRO A 1 86 ? -7.439 1.266 23.161 1.00 94.69 86 PRO A C 1
ATOM 613 O O . PRO A 1 86 ? -6.663 1.743 22.340 1.00 94.69 86 PRO A O 1
ATOM 616 N N . ALA A 1 87 ? -7.132 0.164 23.857 1.00 95.62 87 ALA A N 1
ATOM 617 C CA . ALA A 1 87 ? -5.855 -0.538 23.712 1.00 95.62 87 ALA A CA 1
ATOM 618 C C . ALA A 1 87 ? -5.637 -1.100 22.295 1.00 95.62 87 ALA A C 1
ATOM 620 O O . ALA A 1 87 ? -4.534 -1.011 21.764 1.00 95.62 87 ALA A O 1
ATOM 621 N N . VAL A 1 88 ? -6.685 -1.633 21.657 1.00 94.25 88 VAL A N 1
ATOM 622 C CA . VAL A 1 88 ? -6.602 -2.160 20.282 1.00 94.25 88 VAL A CA 1
ATOM 623 C C . VAL A 1 88 ? -6.332 -1.025 19.298 1.00 94.25 88 VAL A C 1
ATOM 625 O O . VAL A 1 88 ? -5.468 -1.153 18.436 1.00 94.25 88 VAL A O 1
ATOM 628 N N . VAL A 1 89 ? -7.015 0.106 19.479 1.00 94.38 89 VAL A N 1
ATOM 629 C CA . VAL A 1 89 ? -6.822 1.310 18.662 1.00 94.38 89 VAL A CA 1
ATOM 630 C C . VAL A 1 89 ? -5.409 1.876 18.826 1.00 94.38 89 VAL A C 1
ATOM 632 O O . VAL A 1 89 ? -4.766 2.208 17.834 1.00 94.38 89 VAL A O 1
ATOM 635 N N . ALA A 1 90 ? -4.883 1.922 20.053 1.00 94.06 90 ALA A N 1
ATOM 636 C CA . ALA A 1 90 ? -3.516 2.370 20.313 1.00 94.06 90 ALA A CA 1
ATOM 637 C C . ALA A 1 90 ? -2.467 1.455 19.657 1.00 94.06 90 ALA A C 1
ATOM 639 O O . ALA A 1 90 ? -1.520 1.946 19.045 1.00 94.06 90 ALA A O 1
ATOM 640 N N . ILE A 1 91 ? -2.655 0.131 19.727 1.00 94.31 91 ILE A N 1
ATOM 641 C CA . ILE A 1 91 ? -1.773 -0.840 19.064 1.00 94.31 91 ILE A CA 1
ATOM 642 C C . ILE A 1 91 ? -1.836 -0.672 17.542 1.00 94.31 91 ILE A C 1
ATOM 644 O O . ILE A 1 91 ? -0.793 -0.659 16.891 1.00 94.31 91 ILE A O 1
ATOM 648 N N . ALA A 1 92 ? -3.031 -0.515 16.968 1.00 92.31 92 ALA A N 1
ATOM 649 C CA . ALA A 1 92 ? -3.187 -0.289 15.534 1.00 92.31 92 ALA A CA 1
ATOM 650 C C . ALA A 1 92 ? -2.497 1.009 15.082 1.00 92.31 92 ALA A C 1
ATOM 652 O O . ALA A 1 92 ? -1.760 0.999 14.094 1.00 92.31 92 ALA A O 1
ATOM 653 N N . GLY A 1 93 ? -2.644 2.090 15.855 1.00 91.88 93 GLY A N 1
ATOM 654 C CA . GLY A 1 93 ? -1.958 3.362 15.621 1.00 91.88 93 GLY A CA 1
ATOM 655 C C . GLY A 1 93 ? -0.432 3.242 15.672 1.00 91.88 93 GLY A C 1
ATOM 656 O O . GLY A 1 93 ? 0.251 3.726 14.773 1.00 91.88 93 GLY A O 1
ATOM 657 N N . ASP A 1 94 ? 0.118 2.532 16.661 1.00 90.69 94 ASP A N 1
ATOM 658 C CA . ASP A 1 94 ? 1.564 2.275 16.759 1.00 90.69 94 ASP A CA 1
ATOM 659 C C . ASP A 1 94 ? 2.092 1.477 15.552 1.00 90.69 94 ASP A C 1
ATOM 661 O O . ASP A 1 94 ? 3.154 1.785 15.005 1.00 90.69 94 ASP A O 1
ATOM 665 N N . LYS A 1 95 ? 1.333 0.481 15.073 1.00 89.69 95 LYS A N 1
ATOM 666 C CA . LYS A 1 95 ? 1.692 -0.272 13.860 1.00 89.69 95 LYS A CA 1
ATOM 667 C C . LYS A 1 95 ? 1.624 0.593 12.601 1.00 89.69 95 LYS A C 1
ATOM 669 O O . LYS A 1 95 ? 2.523 0.488 11.767 1.00 89.69 95 LYS A O 1
ATOM 674 N N . LEU A 1 96 ? 0.633 1.474 12.478 1.00 88.56 96 LEU A N 1
ATOM 675 C CA . LEU A 1 96 ? 0.549 2.428 11.368 1.00 88.56 96 LEU A CA 1
ATOM 676 C C . LEU A 1 96 ? 1.689 3.446 11.376 1.00 88.56 96 LEU A C 1
ATOM 678 O O . LEU A 1 96 ? 2.246 3.737 10.321 1.00 88.56 96 LEU A O 1
ATOM 682 N N . LEU A 1 97 ? 2.093 3.948 12.542 1.00 84.50 97 LEU A N 1
ATOM 683 C CA . LEU A 1 97 ? 3.237 4.857 12.653 1.00 84.50 97 LEU A CA 1
ATOM 684 C C . LEU A 1 97 ? 4.550 4.167 12.266 1.00 84.50 97 LEU A C 1
ATOM 686 O O . LEU A 1 97 ? 5.374 4.757 11.572 1.00 84.50 97 LEU A O 1
ATOM 690 N N . LYS A 1 98 ? 4.732 2.902 12.666 1.00 80.75 98 LYS A N 1
ATOM 691 C CA . LYS A 1 98 ? 5.948 2.125 12.380 1.00 80.75 98 LYS A CA 1
ATOM 692 C C . LYS A 1 98 ? 6.047 1.628 10.937 1.00 80.75 98 LYS A C 1
ATOM 694 O O . LYS A 1 98 ? 7.155 1.542 10.414 1.00 80.75 98 LYS A O 1
ATOM 699 N N . TYR A 1 99 ? 4.923 1.262 10.319 1.00 75.81 99 TYR A N 1
ATOM 700 C CA . TYR A 1 99 ? 4.918 0.515 9.052 1.00 75.81 99 TYR A CA 1
ATOM 701 C C . TYR A 1 99 ? 3.968 1.065 7.978 1.00 75.81 99 TYR A C 1
ATOM 703 O O . TYR A 1 99 ? 4.003 0.581 6.848 1.00 75.81 99 TYR A O 1
ATOM 711 N N . GLY A 1 100 ? 3.109 2.032 8.301 1.00 67.94 100 GLY A N 1
ATOM 712 C CA . GLY A 1 100 ? 2.115 2.603 7.385 1.00 67.94 100 GLY A CA 1
ATOM 713 C C . GLY A 1 100 ? 2.512 3.979 6.851 1.00 67.94 100 GLY A C 1
ATOM 714 O O . GLY A 1 100 ? 2.624 4.159 5.645 1.00 67.94 100 GLY A O 1
ATOM 715 N N . LEU A 1 101 ? 2.780 4.944 7.736 1.00 62.56 101 LEU A N 1
ATOM 716 C CA . LEU A 1 101 ? 2.964 6.355 7.358 1.00 62.56 101 LEU A CA 1
ATOM 717 C C . LEU A 1 101 ? 4.303 6.653 6.660 1.00 62.56 101 LEU A C 1
ATOM 719 O O . LEU A 1 101 ? 4.360 7.524 5.803 1.00 62.56 101 LEU A O 1
ATOM 723 N N . GLY A 1 102 ? 5.372 5.911 6.970 1.00 56.84 102 GLY A N 1
ATOM 724 C CA . GLY A 1 102 ? 6.677 6.061 6.299 1.00 56.84 102 GLY A CA 1
ATOM 725 C C . GLY A 1 102 ? 6.801 5.314 4.963 1.00 56.84 102 GLY A C 1
ATOM 726 O O . GLY A 1 102 ? 7.815 5.433 4.276 1.00 56.84 102 GLY A O 1
ATOM 727 N N . THR A 1 103 ? 5.793 4.517 4.612 1.00 55.47 103 THR A N 1
ATOM 728 C CA . THR A 1 103 ? 5.810 3.569 3.483 1.00 55.47 103 THR A CA 1
ATOM 729 C C . THR A 1 103 ? 4.711 3.845 2.464 1.00 55.47 103 THR A C 1
ATOM 731 O O . THR A 1 103 ? 4.746 3.271 1.375 1.00 55.47 103 THR A O 1
ATOM 734 N N . GLN A 1 104 ? 3.772 4.743 2.775 1.00 56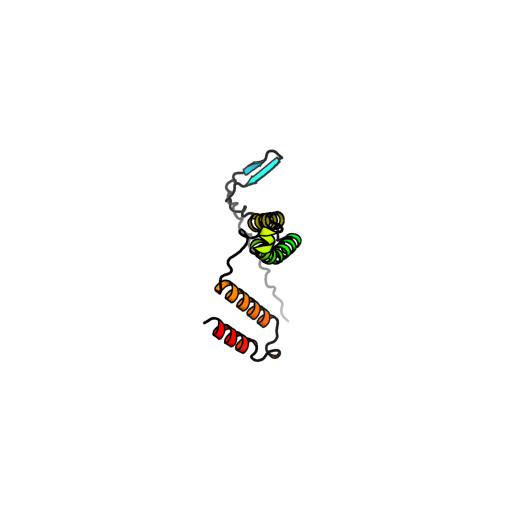.12 104 GLN A N 1
ATOM 735 C CA . GLN A 1 104 ? 2.828 5.278 1.804 1.00 56.12 104 GLN A CA 1
ATOM 736 C C . GLN A 1 104 ? 3.595 6.111 0.779 1.00 56.12 104 GLN A C 1
ATOM 738 O O . GLN A 1 104 ? 3.901 7.283 0.978 1.00 56.12 104 GLN A O 1
ATOM 743 N N . LYS A 1 105 ? 3.937 5.482 -0.345 1.00 57.97 105 LYS A N 1
ATOM 744 C CA . LYS A 1 105 ? 4.231 6.239 -1.554 1.00 57.97 105 LYS A CA 1
ATOM 745 C C . LYS A 1 105 ? 2.913 6.817 -2.035 1.00 57.97 105 LYS A C 1
ATOM 747 O O . LYS A 1 105 ? 2.034 6.060 -2.440 1.00 57.97 105 LYS A O 1
ATOM 752 N N . GLU A 1 106 ? 2.792 8.137 -2.003 1.00 61.19 106 GLU A N 1
ATOM 753 C CA . GLU A 1 106 ? 1.812 8.824 -2.834 1.00 61.19 106 GLU A CA 1
ATOM 754 C C . GLU A 1 106 ? 2.109 8.446 -4.288 1.00 61.19 106 GLU A C 1
ATOM 756 O O . GLU A 1 106 ? 3.091 8.889 -4.882 1.00 61.19 106 GLU A O 1
ATOM 761 N N . ILE A 1 107 ? 1.308 7.534 -4.834 1.00 73.00 107 ILE A N 1
ATOM 762 C CA . ILE A 1 107 ? 1.377 7.184 -6.246 1.00 73.00 107 ILE A CA 1
ATOM 763 C C . ILE A 1 107 ? 0.598 8.266 -6.976 1.00 73.00 107 ILE A C 1
ATOM 765 O O . ILE A 1 107 ? -0.617 8.397 -6.816 1.00 73.00 107 ILE A O 1
ATOM 769 N N . THR A 1 108 ? 1.303 9.050 -7.780 1.00 84.25 108 THR A N 1
ATOM 770 C CA . THR A 1 108 ? 0.671 10.088 -8.588 1.00 84.25 108 THR A CA 1
ATOM 771 C C . THR A 1 108 ? -0.164 9.459 -9.700 1.00 84.25 108 THR A C 1
ATOM 773 O O . THR A 1 108 ? 0.103 8.345 -10.164 1.00 84.25 108 THR A O 1
ATOM 776 N N . VAL A 1 109 ? -1.165 10.198 -10.185 1.00 82.31 109 VAL A N 1
ATOM 777 C CA . VAL A 1 109 ? -1.971 9.777 -11.342 1.00 82.31 109 VAL A CA 1
ATOM 778 C C . VAL A 1 109 ? -1.070 9.443 -12.538 1.00 82.31 109 VAL A C 1
ATOM 780 O O . VAL A 1 109 ? -1.312 8.463 -13.240 1.00 82.31 109 VAL A O 1
ATOM 783 N N . ASP A 1 110 ? 0.013 10.192 -12.736 1.00 83.50 110 ASP A N 1
ATOM 784 C CA . ASP A 1 110 ? 0.976 9.945 -13.811 1.00 83.50 110 ASP A CA 1
ATOM 785 C C . ASP A 1 110 ? 1.768 8.648 -13.623 1.00 83.50 110 ASP A C 1
ATOM 787 O O . ASP A 1 110 ? 2.039 7.943 -14.599 1.00 83.50 110 ASP A O 1
ATOM 791 N N . GLU A 1 111 ? 2.090 8.274 -12.384 1.00 81.31 111 GLU A N 1
ATOM 792 C CA . GLU A 1 111 ? 2.723 6.987 -12.102 1.00 81.31 111 GLU A CA 1
ATOM 793 C C . GLU A 1 111 ? 1.768 5.820 -12.405 1.00 81.31 111 GLU A C 1
ATOM 795 O O . GLU A 1 111 ? 2.182 4.832 -13.021 1.00 81.31 111 GLU A O 1
ATOM 800 N N . VAL A 1 112 ? 0.477 5.952 -12.070 1.00 86.19 112 VAL A N 1
ATOM 801 C CA . VAL A 1 112 ? -0.554 4.974 -12.460 1.00 86.19 112 VAL A CA 1
ATOM 802 C C . VAL A 1 112 ? -0.655 4.876 -13.984 1.00 86.19 112 VAL A C 1
ATOM 804 O O . VAL A 1 112 ? -0.574 3.773 -14.531 1.00 86.19 112 VAL A O 1
ATOM 807 N N . LYS A 1 113 ? -0.754 6.015 -14.685 1.00 87.00 113 LYS A N 1
ATOM 808 C CA . LYS A 1 113 ? -0.784 6.073 -16.159 1.00 87.00 113 LYS A CA 1
ATOM 809 C C . LYS A 1 113 ? 0.430 5.370 -16.767 1.00 87.00 113 LYS A C 1
ATOM 811 O O . LYS A 1 113 ? 0.291 4.590 -17.710 1.00 87.00 113 LYS A O 1
ATOM 816 N N . GLY A 1 114 ? 1.616 5.613 -16.211 1.00 86.19 114 GLY A N 1
ATOM 817 C CA . GLY A 1 114 ? 2.864 4.992 -16.644 1.00 86.19 114 GLY A CA 1
ATOM 818 C C . GLY A 1 114 ? 2.875 3.473 -16.466 1.00 86.19 114 GLY A C 1
ATOM 819 O O . GLY A 1 114 ? 3.306 2.759 -17.370 1.00 86.19 114 GLY A O 1
ATOM 820 N N . ARG A 1 115 ? 2.377 2.959 -15.334 1.00 88.62 115 ARG A N 1
ATOM 821 C CA . ARG A 1 115 ? 2.279 1.509 -15.089 1.00 88.62 115 ARG A CA 1
ATOM 822 C C . ARG A 1 115 ? 1.307 0.837 -16.051 1.00 88.62 115 ARG A C 1
ATOM 824 O O . ARG A 1 115 ? 1.670 -0.160 -16.663 1.00 88.62 115 ARG A O 1
ATOM 831 N N . VAL A 1 116 ? 0.122 1.417 -16.238 1.00 88.94 116 VAL A N 1
ATOM 832 C CA . VAL A 1 116 ? -0.891 0.882 -17.159 1.00 88.94 116 VAL A CA 1
ATOM 833 C C . VAL A 1 116 ? -0.354 0.822 -18.590 1.00 88.94 116 VAL A C 1
ATOM 835 O O . VAL A 1 116 ? -0.494 -0.208 -19.241 1.00 88.94 116 VAL A O 1
ATOM 838 N N . ARG A 1 117 ? 0.335 1.871 -19.064 1.00 87.38 117 ARG A N 1
ATOM 839 C CA . ARG A 1 117 ? 0.980 1.860 -20.389 1.00 87.38 117 ARG A CA 1
ATOM 840 C C . ARG A 1 117 ? 2.012 0.742 -20.519 1.00 87.38 117 ARG A C 1
ATOM 842 O O . ARG A 1 117 ? 1.933 -0.028 -21.464 1.00 87.38 117 ARG A O 1
ATOM 849 N N . LYS A 1 118 ? 2.898 0.580 -19.530 1.00 89.25 118 LYS A N 1
ATOM 850 C CA . LYS A 1 118 ? 3.891 -0.510 -19.523 1.00 89.25 118 LYS A CA 1
ATOM 851 C C . LYS A 1 118 ? 3.247 -1.894 -19.587 1.00 89.25 118 LYS A C 1
ATOM 853 O O . LYS A 1 118 ? 3.748 -2.762 -20.290 1.00 89.25 118 LYS A O 1
ATOM 858 N N . THR A 1 119 ? 2.149 -2.106 -18.865 1.00 88.19 119 THR A N 1
ATOM 859 C CA . THR A 1 119 ? 1.415 -3.377 -18.909 1.00 88.19 119 THR A CA 1
ATOM 860 C C . THR A 1 119 ? 0.793 -3.621 -20.283 1.00 88.19 119 THR A C 1
ATOM 862 O O . THR A 1 119 ? 0.843 -4.743 -20.776 1.00 88.19 119 THR A O 1
ATOM 865 N N . ILE A 1 120 ? 0.246 -2.584 -20.922 1.00 87.00 120 ILE A N 1
ATOM 866 C CA . ILE A 1 120 ? -0.302 -2.678 -22.283 1.00 87.00 120 ILE A CA 1
ATOM 867 C C . ILE A 1 120 ? 0.803 -2.980 -23.298 1.00 87.00 120 ILE A C 1
ATOM 869 O O . ILE A 1 120 ? 0.609 -3.826 -24.166 1.00 87.00 120 ILE A O 1
ATOM 873 N N . ASP A 1 121 ? 1.958 -2.329 -23.179 1.00 86.88 121 ASP A N 1
ATOM 874 C CA . ASP A 1 121 ? 3.097 -2.562 -24.068 1.00 86.88 121 ASP A CA 1
ATOM 875 C C . ASP A 1 121 ? 3.627 -3.996 -23.926 1.00 86.88 121 ASP A C 1
ATOM 877 O O . ASP A 1 121 ? 3.817 -4.679 -24.929 1.00 86.88 121 ASP A O 1
ATOM 881 N N . ALA A 1 122 ? 3.749 -4.503 -22.695 1.00 88.50 122 ALA A N 1
ATOM 882 C CA . ALA A 1 122 ? 4.108 -5.900 -22.452 1.00 88.50 122 ALA A CA 1
ATOM 883 C C . ALA A 1 122 ? 3.062 -6.878 -23.020 1.00 88.50 122 ALA A C 1
ATOM 885 O O . ALA A 1 122 ? 3.409 -7.904 -23.598 1.00 88.50 122 ALA A O 1
ATOM 886 N N . ALA A 1 123 ? 1.770 -6.559 -22.902 1.00 85.06 123 ALA A N 1
ATOM 887 C CA . ALA A 1 123 ? 0.706 -7.380 -23.476 1.00 85.06 123 ALA A CA 1
ATOM 888 C C . ALA A 1 123 ? 0.743 -7.395 -25.014 1.00 85.06 123 ALA A C 1
ATOM 890 O O . ALA A 1 123 ? 0.452 -8.427 -25.611 1.00 85.06 123 ALA A O 1
ATOM 891 N N . ARG A 1 124 ? 1.130 -6.286 -25.658 1.00 84.56 124 ARG A N 1
ATOM 892 C CA . ARG A 1 124 ? 1.331 -6.217 -27.116 1.00 84.56 124 ARG A CA 1
ATOM 893 C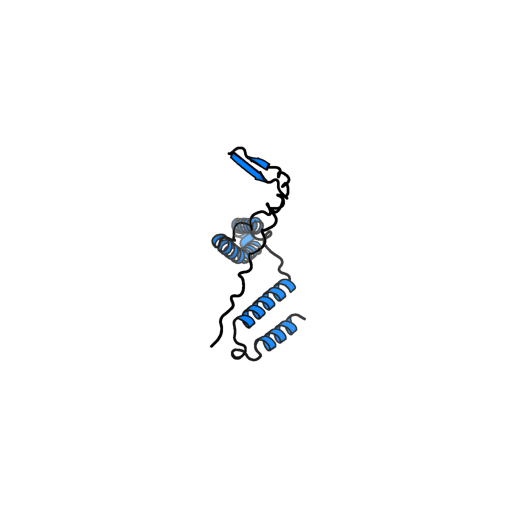 C . ARG A 1 124 ? 2.505 -7.061 -27.598 1.00 84.56 124 ARG A C 1
ATOM 895 O O . ARG A 1 124 ? 2.456 -7.563 -28.711 1.00 84.56 124 ARG A O 1
ATOM 902 N N . GLU A 1 125 ? 3.548 -7.186 -26.786 1.00 87.69 125 GLU A N 1
ATOM 903 C CA . GLU A 1 125 ? 4.711 -8.017 -27.106 1.00 87.69 125 GLU A CA 1
ATOM 904 C C . GLU A 1 125 ? 4.391 -9.513 -26.987 1.00 87.69 125 GLU A C 1
ATOM 906 O O . GLU A 1 125 ? 4.863 -10.320 -27.784 1.00 87.69 125 GLU A O 1
ATOM 911 N N . LEU A 1 126 ? 3.563 -9.885 -26.008 1.00 89.31 126 LEU A N 1
ATOM 912 C CA . LEU A 1 126 ? 3.242 -11.282 -25.715 1.00 89.31 126 LEU A CA 1
ATOM 913 C C . LEU A 1 126 ? 2.087 -11.846 -26.546 1.00 89.31 126 LEU A C 1
ATOM 915 O O . LEU A 1 126 ? 1.991 -13.065 -26.695 1.00 89.31 126 LEU A O 1
ATOM 919 N N . LEU A 1 127 ? 1.186 -10.996 -27.041 1.00 86.25 127 LEU A N 1
ATOM 920 C CA . LEU A 1 127 ? -0.029 -11.436 -27.718 1.00 86.25 127 LEU A CA 1
ATOM 921 C C . LEU A 1 127 ? 0.050 -11.165 -29.224 1.00 86.25 127 LEU A C 1
ATOM 923 O O . LEU A 1 127 ? 0.304 -10.027 -29.625 1.00 86.25 127 LEU A O 1
ATOM 927 N N . PRO A 1 128 ? -0.214 -12.178 -30.069 1.00 83.38 128 PRO A N 1
ATOM 928 C CA . PRO A 1 128 ? -0.233 -11.988 -31.507 1.00 83.38 128 PRO A CA 1
ATOM 929 C C . PRO A 1 128 ? -1.356 -11.013 -31.903 1.00 83.38 128 PRO A C 1
ATOM 931 O O . PRO A 1 128 ? -2.459 -11.072 -31.344 1.00 83.38 128 PRO A O 1
ATOM 934 N N . PRO A 1 129 ? -1.105 -10.106 -32.863 1.00 75.25 129 PRO A N 1
ATOM 935 C CA . PRO A 1 129 ? -2.050 -9.058 -33.236 1.00 75.25 129 PRO A CA 1
ATOM 936 C C . PRO A 1 129 ? -3.358 -9.611 -33.818 1.00 75.25 129 PRO A C 1
ATOM 938 O O . PRO A 1 129 ? -4.384 -8.934 -33.734 1.00 75.25 129 PRO A O 1
ATOM 941 N N . GLU A 1 130 ? -3.365 -10.842 -34.345 1.00 83.44 130 GLU A N 1
ATOM 942 C CA . GLU A 1 130 ? -4.586 -11.479 -34.849 1.00 83.44 130 GLU A CA 1
ATOM 943 C C . GLU A 1 130 ? -5.543 -11.921 -33.732 1.00 83.44 130 GLU A C 1
ATOM 945 O O . GLU A 1 130 ? -6.741 -12.057 -33.974 1.00 83.44 130 GLU A O 1
ATOM 950 N N . ALA A 1 131 ? -5.049 -12.126 -32.506 1.00 78.75 131 ALA A N 1
ATOM 951 C CA . ALA A 1 131 ? -5.879 -12.593 -31.396 1.00 78.75 131 ALA A CA 1
ATOM 952 C C . ALA A 1 131 ? -6.800 -11.494 -30.838 1.00 78.75 131 ALA A C 1
ATOM 954 O O . ALA A 1 131 ? -7.809 -11.805 -30.204 1.00 78.75 131 ALA A O 1
ATOM 955 N N . TYR A 1 132 ? -6.477 -10.216 -31.078 1.00 75.31 132 TYR A N 1
ATOM 956 C CA . TYR A 1 132 ? -7.193 -9.080 -30.489 1.00 75.31 132 TYR A CA 1
ATOM 957 C C . TYR A 1 132 ? -7.262 -7.866 -31.434 1.00 75.31 132 TYR A C 1
ATOM 959 O O . TYR A 1 132 ? -6.708 -6.803 -31.119 1.00 75.31 132 TYR A O 1
ATOM 967 N N . PRO A 1 133 ? -7.951 -7.976 -32.585 1.00 78.94 133 PRO A N 1
ATOM 968 C CA . PRO A 1 133 ? -8.077 -6.865 -33.518 1.00 78.94 133 PRO A CA 1
ATOM 969 C C . PRO A 1 133 ? -8.812 -5.702 -32.843 1.00 78.94 133 PRO A C 1
ATOM 971 O O . PRO A 1 133 ? -9.958 -5.823 -32.421 1.00 78.94 133 PRO A O 1
ATOM 974 N N . GLY A 1 134 ? -8.128 -4.569 -32.701 1.00 80.75 134 GLY A N 1
ATOM 975 C CA . GLY A 1 134 ? -8.709 -3.338 -32.160 1.00 80.75 134 GLY A CA 1
ATOM 976 C C . GLY A 1 134 ? -8.809 -3.246 -30.632 1.00 80.75 134 GLY A C 1
ATOM 977 O O . GLY A 1 134 ? -8.892 -2.130 -30.131 1.00 80.75 134 GLY A O 1
ATOM 978 N N . LEU A 1 135 ? -8.683 -4.343 -29.869 1.00 84.50 135 LEU A N 1
ATOM 979 C CA . LEU A 1 135 ? -8.841 -4.332 -28.400 1.00 84.50 135 LEU A CA 1
ATOM 980 C C . LEU A 1 135 ? -7.964 -3.273 -27.720 1.00 84.50 135 LEU A C 1
ATOM 982 O O . LEU A 1 135 ? -8.436 -2.500 -26.889 1.00 84.50 135 LEU A O 1
ATOM 986 N N . PHE A 1 136 ? -6.679 -3.221 -28.079 1.00 82.25 136 PHE A N 1
ATOM 987 C CA . PHE A 1 136 ? -5.751 -2.254 -27.497 1.00 82.25 136 PHE A CA 1
ATOM 988 C C . PHE A 1 136 ? -6.070 -0.815 -27.908 1.00 82.25 136 PHE A C 1
ATOM 990 O O . PHE A 1 136 ? -5.863 0.099 -27.115 1.00 82.25 136 PHE A O 1
ATOM 997 N N . ALA A 1 137 ? -6.565 -0.602 -29.130 1.00 83.50 137 ALA A N 1
ATOM 998 C CA . ALA A 1 137 ? -6.958 0.722 -29.602 1.00 83.50 137 ALA A CA 1
ATOM 999 C C . ALA A 1 137 ? -8.205 1.216 -28.853 1.00 83.50 137 ALA A C 1
ATOM 1001 O O . ALA A 1 137 ? -8.196 2.323 -28.312 1.00 83.50 137 ALA A O 1
ATOM 1002 N N . ASP A 1 138 ? -9.218 0.360 -28.723 1.00 87.31 138 ASP A N 1
ATOM 1003 C CA . ASP A 1 138 ? -10.461 0.656 -28.010 1.00 87.31 138 ASP A CA 1
ATOM 1004 C C . ASP A 1 138 ? -10.220 0.876 -26.515 1.00 87.31 138 ASP A C 1
ATOM 1006 O O . ASP A 1 138 ? -10.748 1.815 -25.913 1.00 87.31 138 ASP A O 1
ATOM 1010 N N . PHE A 1 139 ? -9.377 0.042 -25.904 1.00 86.31 139 PHE A N 1
ATOM 1011 C CA . PHE A 1 139 ? -9.000 0.181 -24.502 1.00 86.31 139 PHE A CA 1
ATOM 1012 C C . PHE A 1 139 ? -8.253 1.495 -24.245 1.00 86.31 139 PHE A C 1
ATOM 1014 O O . PHE A 1 139 ? -8.590 2.225 -23.311 1.00 86.31 139 PHE A O 1
ATOM 1021 N N . MET A 1 140 ? -7.295 1.851 -25.108 1.00 84.19 140 MET A N 1
ATOM 1022 C CA . MET A 1 140 ? -6.570 3.120 -25.000 1.00 84.19 140 MET A CA 1
ATOM 1023 C C . MET A 1 140 ? -7.474 4.332 -25.233 1.00 84.19 140 MET A C 1
ATOM 1025 O O . MET A 1 140 ? -7.318 5.342 -24.546 1.00 84.19 140 MET A O 1
ATOM 1029 N N . ALA A 1 141 ? -8.443 4.246 -26.147 1.00 87.44 141 ALA A N 1
ATOM 1030 C CA . ALA A 1 141 ? -9.425 5.305 -26.358 1.00 87.44 141 ALA A CA 1
ATOM 1031 C C . ALA A 1 141 ? -10.273 5.548 -25.096 1.00 87.44 141 ALA A C 1
ATOM 1033 O O . ALA A 1 141 ? -10.442 6.695 -24.679 1.00 87.44 141 ALA A O 1
ATOM 1034 N N . ARG A 1 142 ? -10.734 4.475 -24.437 1.00 87.69 142 ARG A N 1
ATOM 1035 C CA . ARG A 1 142 ? -11.488 4.561 -23.173 1.00 87.69 142 ARG A CA 1
ATOM 1036 C C . ARG A 1 142 ? -10.647 5.131 -22.035 1.00 87.69 142 ARG A C 1
ATOM 1038 O O . ARG A 1 142 ? -11.114 6.022 -21.331 1.00 87.69 142 ARG A O 1
ATOM 1045 N N . LEU A 1 143 ? -9.404 4.672 -21.878 1.00 86.25 143 LEU A N 1
ATOM 1046 C CA . LEU A 1 143 ? -8.497 5.206 -20.858 1.00 86.25 143 LEU A CA 1
ATOM 1047 C C . LEU A 1 143 ? -8.228 6.700 -21.062 1.00 86.25 143 LEU A C 1
ATOM 1049 O O . LEU A 1 143 ? -8.301 7.471 -20.110 1.00 86.25 143 LEU A O 1
ATOM 1053 N N . ASN A 1 144 ? -7.984 7.131 -22.302 1.00 86.38 144 ASN A N 1
ATOM 1054 C CA . ASN A 1 144 ? -7.759 8.542 -22.612 1.00 86.38 144 ASN A CA 1
ATOM 1055 C C . ASN A 1 144 ? -8.993 9.417 -22.345 1.00 86.38 144 ASN A C 1
ATOM 1057 O O . ASN A 1 144 ? -8.829 10.577 -21.983 1.00 86.38 144 ASN A O 1
ATOM 1061 N N . ALA A 1 145 ? -10.209 8.887 -22.503 1.00 88.00 145 ALA A N 1
ATOM 1062 C CA . ALA A 1 145 ? -11.434 9.616 -22.179 1.00 88.00 145 ALA A CA 1
ATOM 1063 C C . ALA A 1 145 ? -11.608 9.838 -20.666 1.00 88.00 145 ALA A C 1
ATOM 1065 O O . ALA A 1 145 ? -12.098 10.887 -20.265 1.00 88.00 145 ALA A O 1
ATOM 1066 N N . ILE A 1 146 ? -11.180 8.876 -19.841 1.00 86.50 146 ILE A N 1
ATOM 1067 C CA . ILE A 1 146 ? -11.256 8.942 -18.368 1.00 86.50 146 ILE A CA 1
ATOM 1068 C C . ILE A 1 146 ? -10.151 9.833 -17.784 1.00 86.50 146 ILE A C 1
ATOM 1070 O O . ILE A 1 146 ? -10.308 10.414 -16.718 1.00 86.50 146 ILE A O 1
ATOM 1074 N N . TRP A 1 147 ? -9.010 9.911 -18.463 1.00 82.94 147 TRP A N 1
ATOM 1075 C CA . TRP A 1 147 ? -7.813 10.601 -17.983 1.00 82.94 147 TRP A CA 1
ATOM 1076 C C . TRP A 1 147 ? -7.645 12.044 -18.478 1.00 82.94 147 TRP A C 1
ATOM 1078 O O . TRP A 1 147 ? -6.566 12.614 -18.254 1.00 82.94 147 TRP A O 1
ATOM 1088 N N . ARG A 1 148 ? -8.662 12.587 -19.159 1.00 61.62 148 ARG A N 1
ATOM 1089 C CA . ARG A 1 148 ? -8.804 14.015 -19.479 1.00 61.62 148 ARG A CA 1
ATOM 1090 C C . ARG A 1 148 ? -9.198 14.808 -18.243 1.00 61.62 148 ARG A C 1
ATOM 1092 O O . ARG A 1 148 ? -8.669 15.931 -18.126 1.00 61.62 148 ARG A O 1
#

Organism: NCBI:txid2014610

Radius of gyration: 32.67 Å; chains: 1; bounding box: 71×44×96 Å

pLDDT: mean 75.42, std 15.68, range [37.56, 96.38]

Foldseek 3Di:
DDDDDDDDDDDDDDDDDDDDDDDDDDFDWDADPVGDTDGPPPDDVPPPDPPDPDDPVNVVVLVVLVVCQVVLVVCLPDPVCCVPPVVSNVVSVVSCVVRNPVPDDPCDPVNVVVVVVVVLVVVPVVDDCVVDPCNSVVVVVVVVVVVD

Sequence (148 aa):
MAAAEAGGPEGTPAPAAARRPHARKAVTKVEQPHGGALLSGGVEGNRGGTGRPKSEVRALALEGAERAIPVLIDIVEDAQLRKKKPAVVAIAGDKLLKYGLGTQKEITVDEVKGRVRKTIDAARELLPPEAYPGLFADFMARLNAIWR